Protein AF-A0A1C5X3G8-F1 (afdb_monomer_lite)

Foldseek 3Di:
DDPVVVVVVVVVVVVVVVVVPVVVVVVVVVVVVVVVCVVVVVPPPDFDWDWDWDADPNFIWIFIAGPPVRDTPDPDIHGD

Structure (mmCIF, N/CA/C/O backbone):
data_AF-A0A1C5X3G8-F1
#
_entry.id   AF-A0A1C5X3G8-F1
#
loop_
_atom_site.group_PDB
_atom_site.id
_atom_site.type_symbol
_atom_site.label_atom_id
_atom_site.label_alt_id
_atom_site.label_comp_id
_atom_site.label_asym_id
_atom_site.label_entity_id
_atom_site.label_seq_id
_atom_site.pdbx_PDB_ins_code
_atom_site.Cartn_x
_atom_site.Cartn_y
_atom_site.Cartn_z
_atom_site.occupancy
_atom_site.B_iso_or_equiv
_atom_site.auth_seq_id
_atom_site.auth_comp_id
_atom_site.auth_asym_id
_atom_site.auth_atom_id
_atom_site.pdbx_PDB_model_num
ATOM 1 N N . MET A 1 1 ? 37.488 -1.066 -67.866 1.00 58.47 1 MET A N 1
ATOM 2 C CA . MET A 1 1 ? 38.228 -1.228 -66.587 1.00 58.47 1 MET A CA 1
ATOM 3 C C . MET A 1 1 ? 39.007 -2.539 -66.619 1.00 58.47 1 MET A C 1
ATOM 5 O O . MET A 1 1 ? 38.476 -3.513 -67.129 1.00 58.47 1 MET A O 1
ATOM 9 N N . LYS A 1 2 ? 40.263 -2.574 -66.146 1.00 67.38 2 LYS A N 1
ATOM 10 C CA . LYS A 1 2 ? 41.084 -3.806 -66.132 1.00 67.38 2 LYS A CA 1
ATOM 11 C C . LYS A 1 2 ? 40.540 -4.777 -65.069 1.00 67.38 2 LYS A C 1
ATOM 13 O O . LYS A 1 2 ? 40.282 -4.329 -63.957 1.00 67.38 2 LYS A O 1
ATOM 18 N N . ARG A 1 3 ? 40.393 -6.069 -65.390 1.00 67.88 3 ARG A N 1
ATOM 19 C CA . ARG A 1 3 ? 39.786 -7.121 -64.538 1.00 67.88 3 ARG A CA 1
ATOM 20 C C . ARG A 1 3 ? 40.311 -7.147 -63.087 1.00 67.88 3 ARG A C 1
ATOM 22 O O . ARG A 1 3 ? 39.523 -7.205 -62.157 1.00 67.88 3 ARG A O 1
ATOM 29 N N . GLY A 1 4 ? 41.610 -6.931 -62.874 1.00 68.69 4 GLY A N 1
ATOM 30 C CA . GLY A 1 4 ? 42.176 -6.861 -61.515 1.00 68.69 4 GLY A CA 1
ATOM 31 C C . GLY A 1 4 ? 41.706 -5.664 -60.668 1.00 68.69 4 GLY A C 1
ATOM 32 O O . GLY A 1 4 ? 41.708 -5.737 -59.445 1.00 68.69 4 GLY A O 1
ATOM 33 N N . LYS A 1 5 ? 41.248 -4.563 -61.286 1.00 69.94 5 LYS A N 1
ATOM 34 C CA . LYS A 1 5 ? 40.684 -3.423 -60.541 1.00 69.94 5 LYS A CA 1
ATOM 35 C C . LYS A 1 5 ? 39.298 -3.736 -59.977 1.00 69.94 5 LYS A C 1
ATOM 37 O O . LYS A 1 5 ? 38.987 -3.248 -58.901 1.00 69.94 5 LYS A O 1
ATOM 42 N N . VAL A 1 6 ? 38.477 -4.532 -60.671 1.00 73.62 6 VAL A N 1
ATOM 43 C CA . VAL A 1 6 ? 37.134 -4.889 -60.172 1.00 73.62 6 VAL A CA 1
ATOM 44 C C . VAL A 1 6 ? 37.201 -5.923 -59.053 1.00 73.62 6 VAL A C 1
ATOM 46 O O . VAL A 1 6 ? 36.493 -5.779 -58.065 1.00 73.62 6 VAL A O 1
ATOM 49 N N . GLU A 1 7 ? 38.108 -6.895 -59.154 1.00 75.25 7 GLU A N 1
ATOM 50 C CA . GLU A 1 7 ? 38.348 -7.898 -58.107 1.00 75.25 7 GLU A CA 1
ATOM 51 C C . GLU A 1 7 ? 38.873 -7.245 -56.822 1.00 75.25 7 GLU A C 1
ATOM 53 O O . GLU A 1 7 ? 38.378 -7.524 -55.734 1.00 75.25 7 GLU A O 1
ATOM 58 N N . SER A 1 8 ? 39.804 -6.294 -56.943 1.00 77.56 8 SER A N 1
ATOM 59 C CA . SER A 1 8 ? 40.318 -5.558 -55.784 1.00 77.56 8 SER A CA 1
ATOM 60 C C . SER A 1 8 ? 39.248 -4.691 -55.109 1.00 77.56 8 SER A C 1
ATOM 62 O O . SER A 1 8 ? 39.241 -4.587 -53.886 1.00 77.56 8 SER A O 1
ATOM 64 N N . ILE A 1 9 ? 38.331 -4.090 -55.876 1.00 80.88 9 ILE A N 1
ATOM 65 C CA . ILE A 1 9 ? 37.201 -3.321 -55.325 1.00 80.88 9 ILE A CA 1
ATOM 66 C C . ILE A 1 9 ? 36.210 -4.253 -54.615 1.00 80.88 9 ILE A C 1
ATOM 68 O O . ILE A 1 9 ? 35.744 -3.930 -53.523 1.00 80.88 9 ILE A O 1
ATOM 72 N N . LEU A 1 10 ? 35.927 -5.423 -55.196 1.00 80.88 10 LEU A N 1
ATOM 73 C CA . LEU A 1 10 ? 35.065 -6.439 -54.587 1.00 80.88 10 LEU A CA 1
ATOM 74 C C . LEU A 1 10 ? 35.629 -6.938 -53.250 1.00 80.88 10 LEU A C 1
ATOM 76 O O . LEU A 1 10 ? 34.886 -7.030 -52.278 1.00 80.88 10 LEU A O 1
ATOM 80 N N . LEU A 1 11 ? 36.938 -7.187 -53.166 1.00 81.81 11 LEU A N 1
ATOM 81 C CA . LEU A 1 11 ? 37.582 -7.628 -51.923 1.00 81.81 11 LEU A CA 1
ATOM 82 C C . LEU A 1 11 ? 37.513 -6.567 -50.813 1.00 81.81 11 LEU A C 1
ATOM 84 O O . LEU A 1 11 ? 37.228 -6.900 -49.664 1.00 81.81 11 LEU A O 1
ATOM 88 N N . ILE A 1 12 ? 37.713 -5.289 -51.150 1.00 81.12 12 ILE A N 1
ATOM 89 C CA . ILE A 1 12 ? 37.615 -4.183 -50.183 1.00 81.12 12 ILE A CA 1
ATOM 90 C C . ILE A 1 12 ? 36.176 -4.034 -49.666 1.00 81.12 12 ILE A C 1
ATOM 92 O O . ILE A 1 12 ? 35.972 -3.835 -48.469 1.00 81.12 12 ILE A O 1
ATOM 96 N N . ALA A 1 13 ? 35.175 -4.180 -50.539 1.00 79.44 13 ALA A N 1
ATOM 97 C CA . ALA A 1 13 ? 33.769 -4.115 -50.144 1.00 79.44 13 ALA A CA 1
ATOM 98 C C . ALA A 1 13 ? 33.380 -5.246 -49.173 1.00 79.44 13 ALA A C 1
ATOM 100 O O . ALA A 1 13 ? 32.700 -4.993 -48.180 1.00 79.44 13 ALA A O 1
ATOM 101 N N . VAL A 1 14 ? 33.853 -6.475 -49.413 1.00 80.62 14 VAL A N 1
ATOM 102 C CA . VAL A 1 14 ? 33.591 -7.633 -48.537 1.00 80.62 14 VAL A CA 1
ATOM 103 C C . VAL A 1 14 ? 34.230 -7.450 -47.156 1.00 80.62 14 VAL A C 1
ATOM 105 O O . VAL A 1 14 ? 33.583 -7.708 -46.141 1.00 80.62 14 VAL A O 1
ATOM 108 N N . LEU A 1 15 ? 35.463 -6.939 -47.096 1.00 77.25 15 LEU A N 1
ATOM 109 C CA . LEU A 1 15 ? 36.143 -6.647 -45.829 1.00 77.25 15 LEU A CA 1
ATOM 110 C C . LEU A 1 15 ? 35.407 -5.567 -45.020 1.00 77.25 15 LEU A C 1
ATOM 112 O O . LEU A 1 15 ? 35.173 -5.754 -43.826 1.00 77.25 15 LEU A O 1
ATOM 116 N N . ALA A 1 16 ? 34.962 -4.484 -45.661 1.00 74.69 16 ALA A N 1
ATOM 117 C CA . ALA A 1 16 ? 34.226 -3.409 -44.990 1.00 74.69 16 ALA A CA 1
ATOM 118 C C . ALA A 1 16 ? 32.860 -3.855 -44.433 1.00 74.69 16 ALA A C 1
ATOM 120 O O . ALA A 1 16 ? 32.426 -3.346 -43.401 1.00 74.69 16 ALA A O 1
ATOM 121 N N . LEU A 1 17 ? 32.191 -4.812 -45.086 1.00 69.62 17 LEU A N 1
ATOM 122 C CA . LEU A 1 17 ? 30.938 -5.406 -44.605 1.00 69.62 17 LEU A CA 1
ATOM 123 C C . LEU A 1 17 ? 31.165 -6.326 -43.396 1.00 69.62 17 LEU A C 1
ATOM 125 O O . LEU A 1 17 ? 30.360 -6.320 -42.467 1.00 69.62 17 LEU A O 1
ATOM 129 N N . SER A 1 18 ? 32.275 -7.072 -43.369 1.00 67.38 18 SER A N 1
ATOM 130 C CA . SER A 1 18 ? 32.595 -7.977 -42.254 1.00 67.38 18 SER A CA 1
ATOM 131 C C . SER A 1 18 ? 32.863 -7.250 -40.928 1.00 67.38 18 SER A C 1
ATOM 133 O O . SER A 1 18 ? 32.478 -7.746 -39.874 1.00 67.38 18 SER A O 1
ATOM 135 N N . MET A 1 19 ? 33.413 -6.030 -40.975 1.00 63.72 19 MET A N 1
ATOM 136 C CA . MET A 1 19 ? 33.704 -5.218 -39.782 1.00 63.72 19 MET A CA 1
ATOM 137 C C . MET A 1 19 ? 32.454 -4.644 -39.095 1.00 63.72 19 MET A C 1
ATOM 139 O O . MET A 1 19 ? 32.538 -4.161 -37.970 1.00 63.72 19 MET A O 1
ATOM 143 N N . GLN A 1 20 ? 31.290 -4.663 -39.751 1.00 59.03 20 GLN A N 1
ATOM 144 C CA . GLN A 1 20 ? 30.063 -4.089 -39.185 1.00 59.03 20 GLN A CA 1
ATOM 145 C C . GLN A 1 20 ? 29.309 -5.092 -38.298 1.00 59.03 20 GLN A C 1
ATOM 147 O O . GLN A 1 20 ? 28.541 -4.693 -37.434 1.00 59.03 20 GLN A O 1
ATOM 152 N N . VAL A 1 21 ? 29.539 -6.398 -38.460 1.00 59.09 21 VAL A N 1
ATOM 153 C CA . VAL A 1 21 ? 28.738 -7.448 -37.799 1.00 59.09 21 VAL A CA 1
ATOM 154 C C . VAL A 1 21 ? 28.984 -7.509 -36.282 1.00 59.09 21 VAL A C 1
ATOM 156 O O . VAL A 1 21 ? 28.074 -7.808 -35.503 1.00 59.09 21 VAL A O 1
ATOM 159 N N . GLU A 1 22 ? 30.196 -7.171 -35.843 1.00 56.62 22 GLU A N 1
ATOM 160 C CA . GLU A 1 22 ? 30.582 -7.211 -34.427 1.00 56.62 22 GLU A CA 1
ATOM 161 C C . GLU A 1 22 ? 29.914 -6.097 -33.606 1.00 56.62 22 GLU A C 1
ATOM 163 O O . GLU A 1 22 ? 29.441 -6.342 -32.495 1.00 56.62 22 GLU A O 1
ATOM 168 N N . SER A 1 23 ? 29.786 -4.890 -34.165 1.00 59.94 23 SER A N 1
ATOM 169 C CA . SER A 1 23 ? 29.185 -3.743 -33.472 1.00 59.94 23 SER A CA 1
ATOM 170 C C . SER A 1 23 ? 27.667 -3.871 -33.314 1.00 59.94 23 SER A C 1
ATOM 172 O O . SER A 1 23 ? 27.121 -3.476 -32.282 1.00 59.94 23 SER A O 1
ATOM 174 N N . TYR A 1 24 ? 26.980 -4.487 -34.283 1.00 61.84 24 TYR A N 1
ATOM 175 C CA . TYR A 1 24 ? 25.549 -4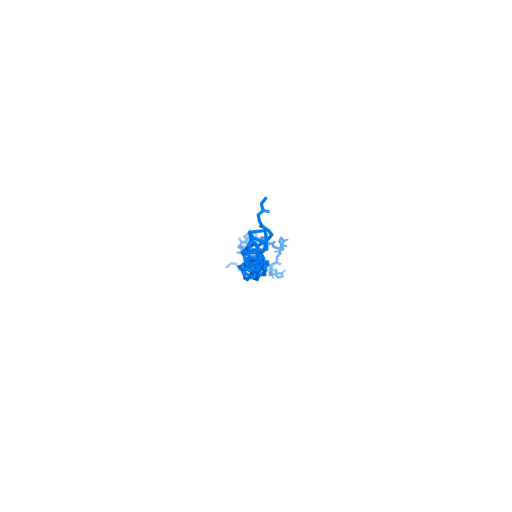.785 -34.163 1.00 61.84 24 TYR A CA 1
ATOM 176 C C . TYR A 1 24 ? 25.254 -5.817 -33.070 1.00 61.84 24 TYR A C 1
ATOM 178 O O . TYR A 1 24 ? 24.256 -5.684 -32.365 1.00 61.84 24 TYR A O 1
ATOM 186 N N . SER A 1 25 ? 26.121 -6.817 -32.896 1.00 61.84 25 SER A N 1
ATOM 187 C CA . SER A 1 25 ? 25.915 -7.886 -31.909 1.00 61.84 25 SER A CA 1
ATOM 188 C C . SER A 1 25 ? 25.974 -7.363 -30.467 1.00 61.84 25 SER A C 1
ATOM 190 O O . SER A 1 25 ? 25.131 -7.720 -29.645 1.00 61.84 25 SER A O 1
ATOM 192 N N . VAL A 1 26 ? 26.915 -6.459 -30.174 1.00 65.19 26 VAL A N 1
ATOM 193 C CA . VAL A 1 26 ? 27.043 -5.809 -28.855 1.00 65.19 26 VAL A CA 1
ATOM 194 C C . VAL A 1 26 ? 25.838 -4.911 -28.559 1.00 65.19 26 VAL A C 1
ATOM 196 O O . VAL A 1 26 ? 25.226 -5.024 -27.500 1.00 65.19 26 VAL A O 1
ATOM 199 N N . ALA A 1 27 ? 25.426 -4.085 -29.524 1.00 67.62 27 ALA A N 1
ATOM 200 C CA . ALA A 1 27 ? 24.301 -3.167 -29.348 1.00 67.62 27 ALA A CA 1
ATOM 201 C C . ALA A 1 27 ? 22.951 -3.881 -29.124 1.00 67.62 27 ALA A C 1
ATOM 203 O O . ALA A 1 27 ? 22.080 -3.353 -28.430 1.00 67.62 27 ALA A O 1
ATOM 204 N N . ILE A 1 28 ? 22.756 -5.074 -29.701 1.00 70.00 28 ILE A N 1
ATOM 205 C CA . ILE A 1 28 ? 21.558 -5.896 -29.464 1.00 70.00 28 ILE A CA 1
ATOM 206 C C . ILE A 1 28 ? 21.539 -6.412 -28.019 1.00 70.00 28 ILE A C 1
ATOM 208 O O . ILE A 1 28 ? 20.518 -6.267 -27.348 1.00 70.00 28 ILE A O 1
ATOM 212 N N . SER A 1 29 ? 22.667 -6.935 -27.526 1.00 74.81 29 SER A N 1
ATOM 213 C CA . SER A 1 29 ? 22.801 -7.448 -26.154 1.00 74.81 29 SER A CA 1
ATOM 21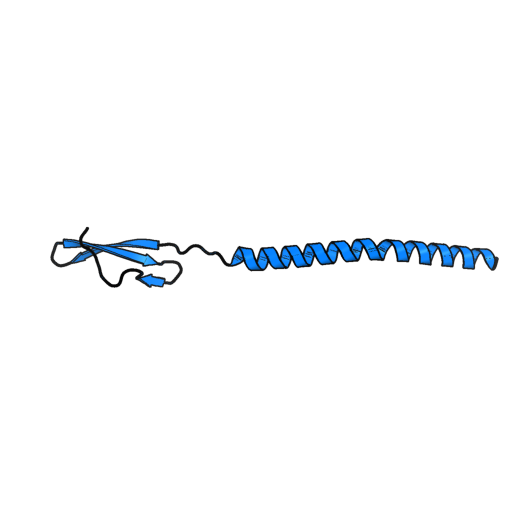4 C C . SER A 1 29 ? 22.526 -6.371 -25.098 1.00 74.81 29 SER A C 1
ATOM 216 O O . SER A 1 29 ? 21.759 -6.604 -24.164 1.00 74.81 29 SER A O 1
ATOM 218 N N . ASP A 1 30 ? 23.097 -5.174 -25.257 1.00 75.88 30 ASP A N 1
ATOM 219 C CA . ASP A 1 30 ? 22.884 -4.067 -24.313 1.00 75.88 30 ASP A CA 1
ATOM 220 C C . ASP A 1 30 ? 21.413 -3.631 -24.280 1.00 75.88 30 ASP A C 1
ATOM 222 O O . ASP A 1 30 ? 20.840 -3.400 -23.214 1.00 75.88 30 ASP A O 1
ATOM 226 N N . ARG A 1 31 ? 20.751 -3.607 -25.443 1.00 78.69 31 ARG A N 1
ATOM 227 C CA . ARG A 1 31 ? 19.331 -3.252 -25.538 1.00 78.69 31 ARG A CA 1
ATOM 228 C C . ARG A 1 31 ? 18.419 -4.290 -24.883 1.00 78.69 31 ARG A C 1
ATOM 230 O O . ARG A 1 31 ? 17.411 -3.921 -24.281 1.00 78.69 31 ARG A O 1
ATOM 237 N N . GLU A 1 32 ? 18.733 -5.576 -25.017 1.00 79.25 32 GLU A N 1
ATOM 238 C CA . GLU A 1 32 ? 17.998 -6.659 -24.353 1.00 79.25 32 GLU A CA 1
ATOM 239 C C . GLU A 1 32 ? 18.172 -6.601 -22.831 1.00 79.25 32 GLU A C 1
ATOM 241 O O . GLU A 1 32 ? 17.200 -6.773 -22.088 1.00 79.25 32 GLU A O 1
ATOM 246 N N . LEU A 1 33 ? 19.382 -6.282 -22.368 1.00 79.19 33 LEU A N 1
ATOM 247 C CA . LEU A 1 33 ? 19.689 -6.095 -20.955 1.00 79.19 33 LEU A CA 1
ATOM 248 C C . LEU A 1 33 ? 18.941 -4.887 -20.371 1.00 79.19 33 LEU A C 1
ATOM 250 O O . LEU A 1 33 ? 18.293 -5.009 -19.329 1.00 79.19 33 LEU A O 1
ATOM 254 N N . ASP A 1 34 ? 18.937 -3.753 -21.071 1.00 80.44 34 ASP A N 1
ATOM 255 C CA . ASP A 1 34 ? 18.186 -2.557 -20.682 1.00 80.44 34 ASP A CA 1
ATOM 256 C C . ASP A 1 34 ? 16.677 -2.814 -20.641 1.00 80.44 34 ASP A C 1
ATOM 258 O O . ASP A 1 34 ? 15.996 -2.395 -19.704 1.00 80.44 34 ASP A O 1
ATOM 262 N N . GLN A 1 35 ? 16.134 -3.557 -21.610 1.00 78.75 35 GLN A N 1
ATOM 263 C 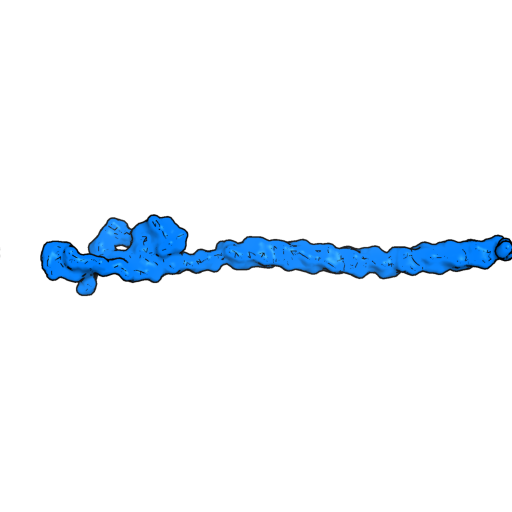CA . GLN A 1 35 ? 14.726 -3.963 -21.596 1.00 78.75 35 GLN A CA 1
ATOM 264 C C . GLN A 1 35 ? 14.407 -4.897 -20.423 1.00 78.75 35 GLN A C 1
ATOM 266 O O . GLN A 1 35 ? 13.350 -4.755 -19.798 1.00 78.75 35 GLN A O 1
ATOM 271 N N . TYR A 1 36 ? 15.309 -5.822 -20.089 1.00 77.50 36 TYR A N 1
ATOM 272 C CA . TYR A 1 36 ? 15.171 -6.694 -18.927 1.00 77.50 36 TYR A CA 1
ATOM 273 C C . TYR A 1 36 ? 15.174 -5.886 -17.624 1.00 77.50 36 TYR A C 1
ATOM 275 O O . TYR A 1 36 ? 14.270 -6.049 -16.799 1.00 77.50 36 TYR A O 1
ATOM 283 N N . TYR A 1 37 ? 16.130 -4.976 -17.433 1.00 72.62 37 TYR A N 1
ATOM 284 C CA . TYR A 1 37 ? 16.180 -4.141 -16.232 1.00 72.62 37 TYR A CA 1
ATOM 285 C C . TYR A 1 37 ? 15.005 -3.164 -16.157 1.00 72.62 37 TYR A C 1
ATOM 287 O O . TYR A 1 37 ? 14.378 -3.074 -15.104 1.00 72.62 37 TYR A O 1
ATOM 295 N N . ALA A 1 38 ? 14.620 -2.504 -17.253 1.00 71.06 38 ALA A N 1
ATOM 296 C CA . ALA A 1 38 ? 13.465 -1.606 -17.281 1.00 71.06 38 ALA A CA 1
ATOM 297 C C . ALA A 1 38 ? 12.167 -2.334 -16.895 1.00 71.06 38 ALA A C 1
ATOM 299 O O . ALA A 1 38 ? 11.425 -1.854 -16.036 1.00 71.06 38 ALA A O 1
ATOM 300 N N . LYS A 1 39 ? 11.932 -3.533 -17.447 1.00 69.62 39 LYS A N 1
ATOM 301 C CA . LYS A 1 39 ? 10.755 -4.357 -17.137 1.00 69.62 39 LYS A CA 1
ATOM 302 C C . LYS A 1 39 ? 10.726 -4.809 -15.674 1.00 69.62 39 LYS A C 1
ATOM 304 O O . LYS A 1 39 ? 9.666 -4.800 -15.053 1.00 69.62 39 LYS A O 1
ATOM 309 N N . ASN A 1 40 ? 11.874 -5.185 -15.113 1.00 64.00 40 ASN A N 1
ATOM 310 C CA . ASN A 1 40 ? 11.954 -5.692 -13.741 1.00 64.00 40 ASN A CA 1
ATOM 311 C C . ASN A 1 40 ? 12.000 -4.579 -12.676 1.00 64.00 40 ASN A C 1
ATOM 313 O O . ASN A 1 40 ? 11.544 -4.789 -11.551 1.00 64.00 40 ASN A O 1
ATOM 317 N N . ILE A 1 4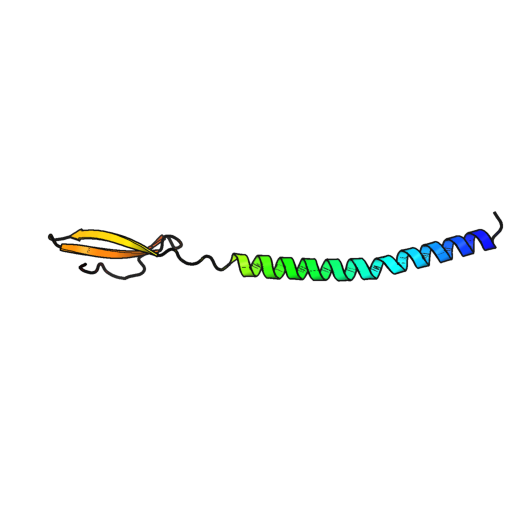1 ? 12.507 -3.388 -13.007 1.00 61.03 41 ILE A N 1
ATOM 318 C CA . ILE A 1 41 ? 12.583 -2.244 -12.083 1.00 61.03 41 ILE A CA 1
ATOM 319 C C . ILE A 1 41 ? 11.243 -1.496 -12.007 1.00 61.03 41 ILE A C 1
ATOM 321 O O . ILE A 1 41 ? 10.876 -1.021 -10.931 1.00 61.03 41 ILE A O 1
ATOM 325 N N . GLN A 1 42 ? 10.451 -1.462 -13.086 1.00 56.94 42 GLN A N 1
ATOM 326 C CA . GLN A 1 42 ? 9.122 -0.828 -13.075 1.00 56.94 42 GLN A CA 1
ATOM 327 C C . GLN A 1 42 ? 8.112 -1.495 -12.121 1.00 56.94 42 GLN A C 1
ATOM 329 O O . GLN A 1 42 ? 7.086 -0.893 -11.808 1.00 56.94 42 GLN A O 1
ATOM 334 N N . GLN A 1 43 ? 8.390 -2.700 -11.611 1.00 56.72 43 GLN A N 1
ATOM 335 C CA . GLN A 1 43 ? 7.433 -3.498 -10.838 1.00 56.72 43 GLN A CA 1
ATOM 336 C C . GLN A 1 43 ? 7.738 -3.581 -9.331 1.00 56.72 43 GLN A C 1
ATOM 338 O O . GLN A 1 43 ? 7.401 -4.555 -8.662 1.00 56.72 43 GLN A O 1
ATOM 343 N N . LYS A 1 44 ? 8.332 -2.531 -8.756 1.00 59.03 44 LYS A N 1
ATOM 344 C CA . LYS A 1 44 ? 8.299 -2.285 -7.303 1.00 59.03 44 LYS A CA 1
ATOM 345 C C . LYS A 1 44 ? 7.618 -0.951 -7.008 1.00 59.03 44 LYS A C 1
ATOM 347 O O . LYS A 1 44 ? 8.225 -0.040 -6.454 1.00 59.03 44 LYS A O 1
ATOM 352 N N . SER A 1 45 ? 6.334 -0.830 -7.351 1.00 68.31 45 SER A N 1
ATOM 353 C CA . SER A 1 45 ? 5.514 0.222 -6.747 1.00 68.31 45 SER A CA 1
ATOM 354 C C . SER A 1 45 ? 5.391 -0.093 -5.257 1.00 68.31 45 SER A C 1
ATOM 356 O O . SER A 1 45 ? 4.742 -1.069 -4.878 1.00 68.31 45 SER A O 1
ATOM 358 N N . THR A 1 46 ? 6.055 0.683 -4.407 1.00 80.62 46 THR A N 1
ATOM 359 C CA . THR A 1 46 ? 5.872 0.565 -2.962 1.00 80.62 46 THR A CA 1
ATOM 360 C C . THR A 1 46 ? 4.418 0.891 -2.617 1.00 80.62 46 THR A C 1
ATOM 362 O O . THR A 1 46 ? 3.815 1.821 -3.159 1.00 80.62 46 THR A O 1
ATOM 365 N N . ASP A 1 47 ? 3.816 0.086 -1.743 1.00 89.56 47 ASP A N 1
ATOM 366 C CA . ASP A 1 47 ? 2.453 0.341 -1.287 1.00 89.56 47 ASP A CA 1
ATOM 367 C C . ASP A 1 47 ? 2.414 1.640 -0.474 1.00 89.56 47 ASP A C 1
ATOM 369 O O . ASP A 1 47 ? 3.147 1.806 0.504 1.00 89.56 47 ASP A O 1
ATOM 373 N N . VAL A 1 48 ? 1.519 2.555 -0.842 1.00 93.44 48 VAL A N 1
ATOM 374 C CA . VAL A 1 48 ? 1.303 3.800 -0.106 1.00 93.44 48 VAL A CA 1
ATOM 375 C C . VAL A 1 48 ? 0.258 3.545 0.972 1.00 93.44 48 VAL A C 1
ATOM 377 O O . VAL A 1 48 ? -0.945 3.507 0.699 1.00 93.44 48 VAL A O 1
ATOM 380 N N . ILE A 1 49 ? 0.715 3.378 2.212 1.00 96.25 49 ILE A N 1
ATOM 381 C CA . ILE A 1 49 ? -0.151 3.175 3.377 1.00 96.25 49 ILE A CA 1
ATOM 382 C C . ILE A 1 49 ? -0.370 4.511 4.095 1.00 96.25 49 ILE A C 1
ATOM 384 O O . ILE A 1 49 ? 0.580 5.171 4.507 1.00 96.25 49 ILE A O 1
ATOM 388 N N . VAL A 1 50 ? -1.634 4.894 4.282 1.00 97.25 50 VAL A N 1
ATOM 389 C CA . VAL A 1 50 ? -2.039 6.117 4.993 1.00 97.25 50 VAL A CA 1
ATOM 390 C C . VAL A 1 50 ? -2.904 5.792 6.206 1.00 97.25 50 VAL A C 1
ATOM 392 O O . VAL A 1 50 ? -3.669 4.826 6.210 1.00 97.25 50 VAL A O 1
ATOM 395 N N . TRP A 1 51 ? -2.830 6.630 7.237 1.00 97.44 51 TRP A N 1
ATOM 396 C CA . TRP A 1 51 ? -3.743 6.554 8.375 1.00 97.44 51 TRP A CA 1
ATOM 397 C C . TRP A 1 51 ? -5.055 7.267 8.054 1.00 97.44 51 TRP A C 1
ATOM 399 O O . TRP A 1 51 ? -5.067 8.434 7.661 1.00 97.44 51 TRP A O 1
ATOM 409 N N . LYS A 1 52 ? -6.175 6.574 8.253 1.00 97.44 52 LYS A N 1
ATOM 410 C CA . LYS A 1 52 ? -7.510 7.175 8.286 1.00 97.44 52 LYS A CA 1
ATOM 411 C C . LYS A 1 52 ? -7.973 7.253 9.729 1.00 97.44 52 LYS A C 1
ATOM 413 O O . LYS A 1 52 ? -7.689 6.349 10.512 1.00 97.44 52 LYS A O 1
ATOM 418 N N . TYR A 1 53 ? -8.700 8.315 10.051 1.00 97.69 53 TYR A N 1
ATOM 419 C CA . TYR A 1 53 ? -9.233 8.567 11.383 1.00 97.69 53 TYR A CA 1
ATOM 420 C C . TYR A 1 53 ? -10.754 8.647 11.339 1.00 97.69 53 TYR A C 1
ATOM 422 O O . TYR A 1 53 ? -11.327 9.053 10.329 1.00 97.69 53 TYR A O 1
ATOM 430 N N . ARG A 1 54 ? -11.396 8.280 12.445 1.00 97.06 54 ARG A N 1
ATOM 431 C CA . ARG A 1 54 ? -12.825 8.501 12.682 1.00 97.06 54 ARG A CA 1
ATOM 432 C C . ARG A 1 54 ? -13.089 8.732 14.163 1.00 97.06 54 ARG A C 1
ATOM 434 O O . ARG A 1 54 ? -12.239 8.422 14.996 1.00 97.06 54 ARG A O 1
ATOM 441 N N . VAL A 1 55 ? -14.286 9.208 14.479 1.00 97.44 55 VAL A N 1
ATOM 442 C CA . VAL A 1 55 ? -14.829 9.177 15.840 1.00 97.44 55 VAL A CA 1
ATOM 443 C C . VAL A 1 55 ? -16.005 8.206 15.847 1.00 97.44 55 VAL A C 1
ATOM 445 O O . VAL A 1 55 ? -16.904 8.324 15.019 1.00 97.44 55 VAL A O 1
ATOM 448 N N . TRP A 1 56 ? -15.974 7.219 16.740 1.00 97.06 56 TRP A N 1
ATOM 449 C CA . TRP A 1 56 ? -17.034 6.224 16.909 1.00 97.06 56 TRP A CA 1
ATOM 450 C C . TRP A 1 56 ? -17.304 6.030 18.402 1.00 97.06 56 TRP A C 1
ATOM 452 O O . TRP A 1 56 ? -16.361 5.830 19.164 1.00 97.06 56 TRP A O 1
ATOM 462 N N . ASN A 1 57 ? -18.565 6.131 18.837 1.00 95.31 57 ASN A N 1
ATOM 463 C CA . ASN A 1 57 ? -18.940 6.158 20.263 1.00 95.31 57 ASN A CA 1
ATOM 464 C C . ASN A 1 57 ? -18.103 7.150 21.099 1.00 95.31 57 ASN A C 1
ATOM 466 O O . ASN A 1 57 ? -17.617 6.821 22.178 1.00 95.31 57 ASN A O 1
ATOM 470 N N . GLY A 1 58 ? -17.865 8.353 20.569 1.00 96.06 58 GLY A N 1
ATOM 471 C CA . GLY A 1 58 ? -17.068 9.384 21.248 1.00 96.06 58 GLY A CA 1
ATOM 472 C C . GLY A 1 58 ? -15.564 9.094 21.333 1.00 96.06 58 GLY A C 1
ATOM 473 O O . GLY A 1 58 ? -14.809 9.944 21.795 1.00 96.06 58 GLY A O 1
ATOM 474 N N . LYS A 1 59 ? -15.095 7.938 20.849 1.00 96.06 59 LYS A N 1
ATOM 475 C CA . LYS A 1 59 ? -13.677 7.573 20.836 1.00 96.06 59 LYS A CA 1
ATOM 476 C C . LYS A 1 59 ? -13.056 7.840 19.476 1.00 96.06 59 LYS A C 1
ATOM 478 O O . LYS A 1 59 ? -13.608 7.468 18.437 1.00 96.06 59 LYS A O 1
ATOM 483 N N . LYS A 1 60 ? -11.879 8.465 19.477 1.00 97.56 60 LYS A N 1
ATOM 484 C CA . LYS A 1 60 ? -11.068 8.640 18.271 1.00 97.56 60 LYS A CA 1
ATOM 485 C C . LYS A 1 60 ? -10.414 7.307 17.916 1.00 97.56 60 LYS A C 1
ATOM 487 O O . LYS A 1 60 ? -9.774 6.685 18.756 1.00 97.56 60 LYS A O 1
ATOM 492 N N . GLN A 1 61 ? -10.554 6.893 16.663 1.00 98.31 61 GLN A N 1
ATOM 493 C CA . GLN A 1 61 ? -10.001 5.645 16.148 1.00 98.31 61 GLN A CA 1
ATOM 494 C C . GLN A 1 61 ? -9.178 5.893 14.886 1.00 98.31 61 GLN A C 1
ATOM 496 O O . GLN A 1 61 ? -9.469 6.816 14.121 1.00 98.31 61 GLN A O 1
ATOM 501 N N . LYS A 1 62 ? -8.178 5.043 14.642 1.00 97.94 62 LYS A N 1
ATOM 502 C CA . LYS A 1 62 ? -7.340 5.028 13.439 1.00 97.94 62 LYS A CA 1
ATOM 503 C C . LYS A 1 62 ? -7.298 3.644 12.787 1.00 97.94 62 LYS A C 1
ATOM 505 O O . LYS A 1 62 ? -7.403 2.621 13.464 1.00 97.94 62 LYS A O 1
ATOM 510 N N . ARG A 1 63 ? -7.143 3.607 11.463 1.00 98.12 63 ARG A N 1
ATOM 511 C CA . ARG A 1 63 ? -6.974 2.373 10.673 1.00 98.12 63 ARG A CA 1
ATOM 512 C C . ARG A 1 63 ? -6.097 2.638 9.449 1.00 98.12 63 ARG A C 1
ATOM 514 O O . ARG A 1 63 ? -6.175 3.718 8.860 1.00 98.12 63 ARG A O 1
ATOM 521 N N . ARG A 1 64 ? -5.260 1.667 9.070 1.00 97.94 64 ARG A N 1
ATOM 522 C CA . ARG A 1 64 ? -4.364 1.772 7.907 1.00 97.94 64 ARG A CA 1
ATOM 523 C C . ARG A 1 64 ? -5.089 1.464 6.600 1.00 97.94 64 ARG A C 1
ATOM 525 O O . ARG A 1 64 ? -5.641 0.376 6.437 1.00 97.94 64 ARG A O 1
ATOM 532 N N . TRP A 1 65 ? -5.045 2.411 5.669 1.00 97.62 65 TRP A N 1
ATOM 533 C CA . TRP A 1 65 ? -5.572 2.302 4.312 1.00 97.62 65 TRP A CA 1
ATOM 534 C C . TRP A 1 65 ? -4.428 2.199 3.306 1.00 97.62 65 TRP A C 1
ATOM 536 O O . TRP A 1 65 ? -3.566 3.076 3.264 1.00 97.62 65 TRP A O 1
ATOM 546 N N . ASN A 1 66 ? -4.436 1.164 2.475 1.00 96.62 66 ASN A N 1
ATOM 547 C CA . ASN A 1 66 ? -3.525 1.037 1.349 1.00 96.62 66 ASN A CA 1
ATOM 548 C C . ASN A 1 66 ? -4.127 1.749 0.137 1.00 96.62 66 ASN A C 1
ATOM 550 O O . ASN A 1 66 ? -5.101 1.283 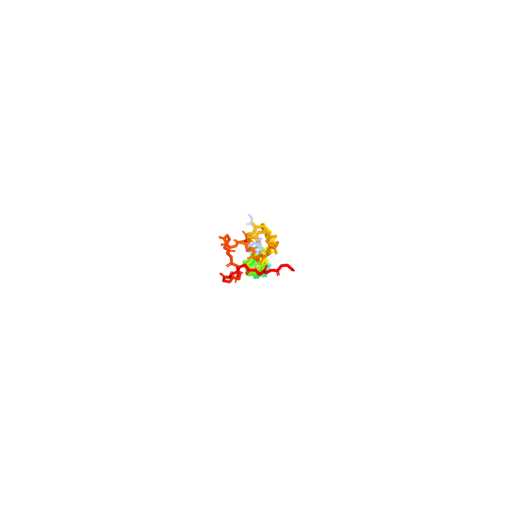-0.455 1.00 96.62 66 ASN A O 1
ATOM 554 N N . LYS A 1 67 ? -3.545 2.896 -0.220 1.00 95.00 67 LYS A N 1
ATOM 555 C CA . LYS A 1 67 ? -3.968 3.703 -1.366 1.00 95.00 67 LYS A CA 1
ATOM 556 C C . LYS A 1 67 ? -3.626 3.019 -2.689 1.00 95.00 67 LYS A C 1
ATOM 558 O O . LYS A 1 67 ? -4.407 3.135 -3.624 1.00 95.00 67 LYS A O 1
ATOM 563 N N . THR A 1 68 ? -2.516 2.283 -2.745 1.00 92.75 68 THR A N 1
ATOM 564 C CA . THR A 1 68 ? -2.075 1.555 -3.946 1.00 92.75 68 THR A CA 1
ATOM 565 C C . THR A 1 68 ? -3.017 0.397 -4.278 1.00 92.75 68 THR A C 1
ATOM 567 O O . THR A 1 68 ? -3.377 0.210 -5.434 1.00 92.75 68 THR A O 1
ATOM 570 N N . LYS A 1 69 ? -3.474 -0.348 -3.264 1.00 93.19 69 LYS A N 1
ATOM 571 C CA . LYS A 1 69 ? -4.364 -1.518 -3.418 1.00 93.19 69 LYS A CA 1
ATOM 572 C C . LYS A 1 69 ? -5.848 -1.218 -3.191 1.00 93.19 69 LYS A C 1
ATOM 574 O O . LYS A 1 69 ? -6.663 -2.133 -3.263 1.00 93.19 69 LYS A O 1
ATOM 579 N N . ASN A 1 70 ? -6.191 0.031 -2.875 1.00 94.81 70 ASN A N 1
ATOM 580 C CA . ASN A 1 70 ? -7.552 0.494 -2.591 1.00 94.81 70 ASN A CA 1
ATOM 581 C C . ASN A 1 70 ? -8.291 -0.366 -1.536 1.00 94.81 70 ASN A C 1
ATOM 583 O O . ASN A 1 70 ? -9.448 -0.742 -1.725 1.00 94.81 70 ASN A O 1
ATOM 587 N N . ARG A 1 71 ? -7.611 -0.714 -0.431 1.00 95.69 71 ARG A N 1
ATOM 588 C CA . ARG A 1 71 ? -8.150 -1.597 0.624 1.00 95.69 71 ARG A CA 1
ATOM 589 C C . ARG A 1 71 ? -7.635 -1.260 2.024 1.00 95.69 71 ARG A C 1
ATOM 591 O O . ARG A 1 71 ? -6.604 -0.611 2.186 1.00 95.69 71 ARG A O 1
ATOM 598 N N . TRP A 1 72 ? -8.328 -1.755 3.049 1.00 97.50 72 TRP A N 1
ATOM 599 C CA . TRP A 1 72 ? -7.848 -1.709 4.434 1.00 97.50 72 TRP A CA 1
ATOM 600 C C . TRP A 1 72 ? -6.783 -2.785 4.676 1.00 97.50 72 TRP A C 1
ATOM 602 O O . TRP A 1 72 ? -6.996 -3.937 4.314 1.00 97.50 72 TRP A O 1
ATOM 612 N N . GLU A 1 73 ? -5.667 -2.423 5.313 1.00 96.19 73 GLU A N 1
ATOM 613 C CA . GLU A 1 73 ? -4.610 -3.386 5.684 1.00 96.19 73 GLU A CA 1
ATOM 614 C C . GLU A 1 73 ? -4.876 -4.034 7.044 1.00 96.19 73 GLU A C 1
ATOM 616 O O . GLU A 1 73 ? -4.588 -5.207 7.252 1.00 96.19 73 GLU A O 1
ATOM 621 N N . ASP A 1 74 ? -5.458 -3.279 7.978 1.00 96.38 74 ASP A N 1
ATOM 622 C CA . ASP A 1 74 ? -5.856 -3.814 9.279 1.00 96.38 74 ASP A CA 1
ATOM 623 C C . ASP A 1 74 ? -7.306 -4.313 9.233 1.00 96.38 74 ASP A C 1
ATOM 625 O O . ASP A 1 74 ? -8.140 -3.650 8.611 1.00 96.38 74 ASP A O 1
ATOM 629 N N . PRO A 1 75 ? -7.663 -5.408 9.928 1.00 95.81 75 PRO A N 1
ATOM 630 C CA . PRO A 1 75 ? -9.024 -5.954 9.926 1.00 95.81 75 PRO A CA 1
ATOM 631 C C . PRO A 1 75 ? -10.041 -5.062 10.655 1.00 95.81 75 PRO A C 1
ATOM 633 O O . PRO A 1 75 ? -11.210 -5.024 10.276 1.00 95.81 75 PRO A O 1
ATOM 636 N N . ALA A 1 76 ? -9.603 -4.293 11.654 1.00 96.50 76 ALA A N 1
ATOM 637 C CA . ALA A 1 76 ? -10.468 -3.451 12.474 1.00 96.50 76 ALA A CA 1
ATOM 638 C C . ALA A 1 76 ? -9.834 -2.086 12.775 1.00 96.50 76 ALA A C 1
ATOM 640 O O . ALA A 1 76 ? -8.630 -1.878 12.611 1.00 96.50 76 ALA A O 1
ATOM 641 N N . TRP A 1 77 ? -10.677 -1.149 13.208 1.00 97.88 77 TRP A N 1
ATOM 642 C CA . TRP A 1 77 ? -10.250 0.146 13.731 1.00 97.88 77 TRP A CA 1
ATOM 643 C C . TRP A 1 77 ? -9.620 -0.016 15.114 1.00 97.88 77 TRP A C 1
ATOM 645 O O . TR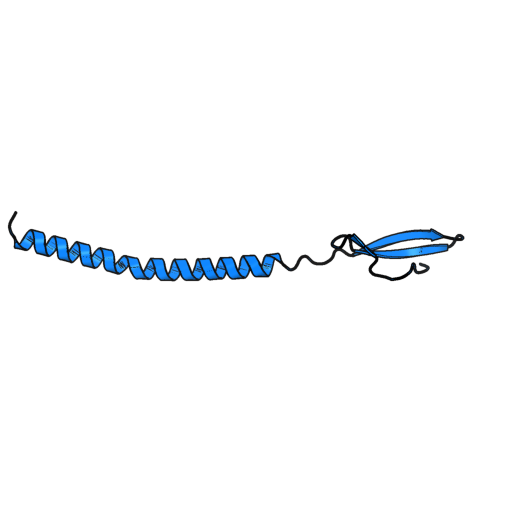P A 1 77 ? -10.061 -0.853 15.897 1.00 97.88 77 TRP A O 1
ATOM 655 N N . LYS A 1 78 ? -8.605 0.799 15.406 1.00 96.88 78 LYS A N 1
ATOM 656 C CA . LYS A 1 78 ? -7.913 0.822 16.698 1.00 96.88 78 LYS A CA 1
ATOM 657 C C . LYS A 1 78 ? -8.155 2.163 17.369 1.00 96.88 78 LYS A C 1
ATOM 659 O O . LYS A 1 78 ? -8.068 3.188 16.691 1.00 96.88 78 LYS A O 1
ATOM 664 N N . ASP A 1 79 ? -8.448 2.158 18.663 1.00 95.12 79 ASP A N 1
ATOM 665 C CA . ASP A 1 79 ? -8.493 3.391 19.451 1.00 95.12 79 ASP A CA 1
ATOM 666 C C . ASP A 1 79 ? -7.115 4.085 19.373 1.00 95.12 79 ASP A C 1
ATOM 668 O O . ASP A 1 79 ? -6.082 3.415 19.236 1.00 95.12 79 ASP A O 1
ATOM 672 N N . VAL A 1 80 ? -7.115 5.421 19.291 1.00 88.06 80 VAL A N 1
ATOM 673 C CA . VAL A 1 80 ? -5.890 6.217 19.067 1.00 88.06 80 VAL A CA 1
ATOM 674 C C . VAL A 1 80 ? -5.005 6.254 20.293 1.00 88.06 80 VAL A C 1
ATOM 676 O O . VAL A 1 80 ? -5.545 6.517 21.387 1.00 88.06 80 VAL A O 1
#

Secondary structure (DSSP, 8-state):
--HHHHHHHHHHHHHHHHTTHHHHHHHHHHHHHHHHHHHHHTT-----EEEEEEEETTEEEEEEEETTTTEESSSS-EE-

pLDDT: mean 81.32, std 14.1, range [56.62, 98.31]

Sequence (80 aa):
MKRGKVESILLIAVLALSMQVESYSVAISDRELDQYYAKNIQQKSTDVIVWKYRVWNGKKQKRRWNKTKNRWEDPAWKDV

Radius of gyration: 32.8 Å; chains: 1; bounding box: 61×17×88 Å